Protein AF-A0A530QJ93-F1 (afdb_monomer)

Sequence (61 aa):
GVLSYIDGIGSKKFVKIAKGLQKKYGAEFKAPKLLLNMAEKGETFYERFDPYARSEAKKAA

Radius of gyration: 14.67 Å; Cα contacts (8 Å, |Δi|>4): 50; chains: 1; bounding box: 27×22×47 Å

Structure (mmCIF, N/CA/C/O backbone):
data_AF-A0A530QJ93-F1
#
_entry.id   AF-A0A530QJ93-F1
#
loop_
_atom_site.group_PDB
_atom_site.id
_atom_site.type_symbol
_atom_site.label_atom_id
_atom_site.label_alt_id
_atom_site.label_comp_id
_atom_site.label_asym_id
_atom_site.label_entity_id
_atom_site.label_seq_id
_atom_site.pdbx_PDB_ins_code
_atom_site.Cartn_x
_atom_site.Cartn_y
_atom_site.Cartn_z
_atom_site.occupancy
_atom_site.B_iso_or_equiv
_atom_site.auth_seq_id
_atom_site.auth_comp_id
_atom_site.auth_asym_id
_atom_site.auth_atom_id
_atom_site.pdbx_PDB_model_num
ATOM 1 N N . GLY A 1 1 ? 5.824 10.905 -6.931 1.00 92.75 1 GLY A N 1
ATOM 2 C CA . GLY A 1 1 ? 4.352 11.070 -6.862 1.00 92.75 1 GLY A CA 1
ATOM 3 C C . GLY A 1 1 ? 3.760 10.095 -5.859 1.00 92.75 1 GLY A C 1
ATOM 4 O O . GLY A 1 1 ? 4.525 9.422 -5.178 1.00 92.75 1 GLY A O 1
ATOM 5 N N . VAL A 1 2 ? 2.428 9.989 -5.764 1.00 95.62 2 VAL A N 1
ATOM 6 C CA . VAL A 1 2 ? 1.768 9.101 -4.777 1.00 95.62 2 VAL A CA 1
ATOM 7 C C . VAL A 1 2 ? 2.182 7.635 -4.953 1.00 95.62 2 VAL A C 1
ATOM 9 O O . VAL A 1 2 ? 2.485 6.973 -3.967 1.00 95.62 2 VAL A O 1
ATOM 12 N N . LEU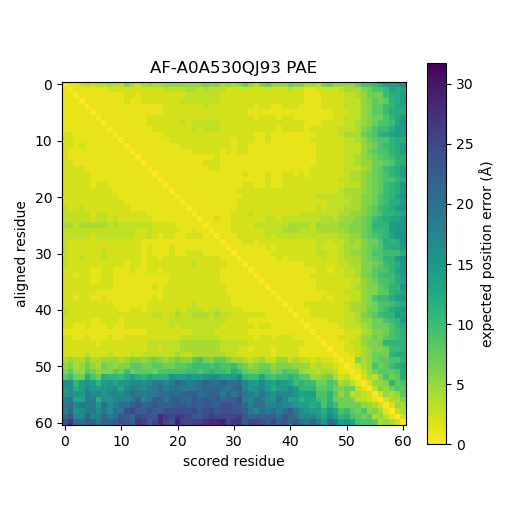 A 1 3 ? 2.285 7.145 -6.193 1.00 96.19 3 LEU A N 1
ATOM 13 C CA . LEU A 1 3 ? 2.726 5.768 -6.459 1.00 96.19 3 LEU A CA 1
ATOM 14 C C . LEU A 1 3 ? 4.177 5.535 -6.014 1.00 96.19 3 LEU A C 1
ATOM 16 O O . LEU A 1 3 ? 4.450 4.583 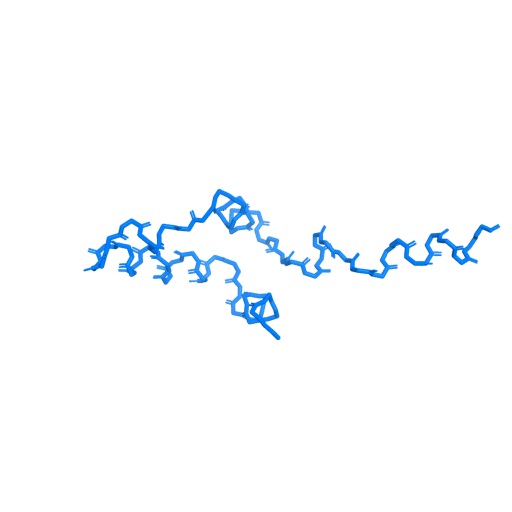-5.294 1.00 96.19 3 LEU A O 1
ATOM 20 N N . SER A 1 4 ? 5.086 6.464 -6.333 1.00 96.62 4 SER A N 1
ATOM 21 C CA . SER A 1 4 ? 6.491 6.393 -5.897 1.00 96.62 4 SER A CA 1
ATOM 22 C C . SER A 1 4 ? 6.630 6.423 -4.371 1.00 96.62 4 SER A C 1
ATOM 24 O O . SER A 1 4 ? 7.534 5.805 -3.824 1.00 96.62 4 SER A O 1
ATOM 26 N N . TYR A 1 5 ? 5.736 7.130 -3.671 1.00 98.06 5 TYR A N 1
ATOM 27 C CA . TYR A 1 5 ?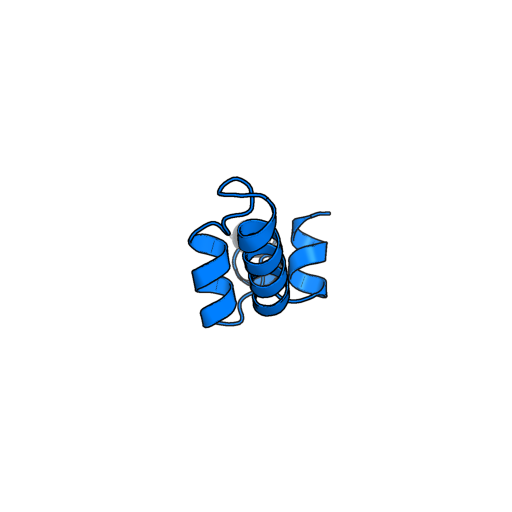 5.700 7.121 -2.209 1.00 98.06 5 TYR A CA 1
ATOM 28 C C . TYR A 1 5 ? 5.298 5.747 -1.661 1.00 98.06 5 TYR A C 1
ATOM 30 O O . TYR A 1 5 ? 5.951 5.252 -0.745 1.00 98.06 5 TYR A O 1
ATOM 38 N N . ILE A 1 6 ? 4.259 5.119 -2.228 1.00 97.94 6 ILE A N 1
ATOM 39 C CA . ILE A 1 6 ? 3.820 3.781 -1.803 1.00 97.94 6 ILE A CA 1
ATOM 40 C C . ILE A 1 6 ? 4.931 2.754 -2.030 1.00 97.94 6 ILE A C 1
ATOM 42 O O . ILE A 1 6 ? 5.194 1.954 -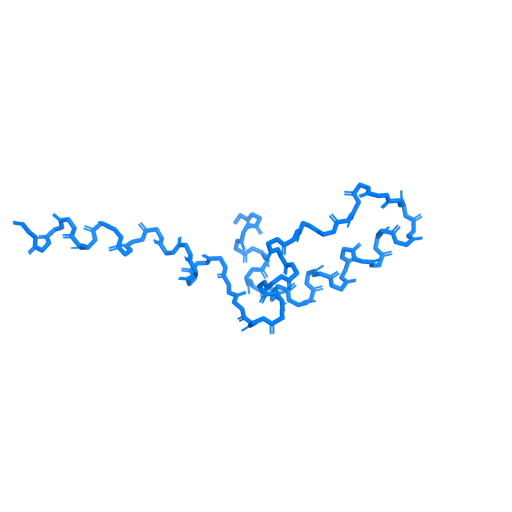1.135 1.00 97.94 6 ILE A O 1
ATOM 46 N N . ASP A 1 7 ? 5.612 2.818 -3.171 1.00 97.44 7 ASP A N 1
ATOM 47 C CA . ASP A 1 7 ? 6.716 1.909 -3.485 1.00 97.44 7 ASP A CA 1
ATOM 48 C C . ASP A 1 7 ? 7.931 2.159 -2.586 1.00 97.44 7 ASP A C 1
ATOM 50 O O . ASP A 1 7 ? 8.512 1.213 -2.063 1.00 97.44 7 ASP A O 1
ATOM 54 N N . GLY A 1 8 ? 8.248 3.426 -2.301 1.00 97.62 8 GLY A N 1
ATOM 55 C CA . GLY A 1 8 ? 9.352 3.790 -1.412 1.00 97.62 8 GLY A CA 1
ATOM 56 C C . GLY A 1 8 ? 9.157 3.343 0.041 1.00 97.62 8 GLY A C 1
ATOM 57 O O . GLY A 1 8 ? 10.121 2.955 0.697 1.00 97.62 8 GLY A O 1
ATOM 58 N N . ILE A 1 9 ? 7.925 3.373 0.568 1.00 97.75 9 ILE A N 1
ATOM 59 C CA . ILE A 1 9 ? 7.644 2.891 1.936 1.00 97.75 9 ILE A CA 1
ATOM 60 C C . ILE A 1 9 ? 7.243 1.410 1.994 1.00 97.75 9 ILE A C 1
ATOM 62 O O . ILE A 1 9 ? 7.207 0.832 3.086 1.00 97.75 9 ILE A O 1
ATOM 66 N N . GLY A 1 10 ? 6.891 0.826 0.849 1.00 97.62 10 GLY A N 1
ATOM 67 C CA . GLY A 1 10 ? 6.338 -0.514 0.689 1.00 97.62 10 GLY A CA 1
ATOM 68 C C . GLY A 1 10 ? 4.810 -0.590 0.843 1.00 97.62 10 GLY A C 1
ATOM 69 O O . GLY A 1 10 ? 4.217 -0.090 1.810 1.00 97.62 10 GLY A O 1
ATOM 70 N N . SER A 1 11 ? 4.171 -1.338 -0.063 1.00 97.88 11 SER A N 1
ATOM 71 C CA . SER A 1 11 ? 2.717 -1.574 -0.107 1.00 97.88 11 SER A CA 1
ATOM 72 C C . SER A 1 11 ? 2.155 -2.130 1.213 1.00 97.88 11 SER A C 1
ATOM 74 O O . SER A 1 11 ? 1.127 -1.659 1.708 1.00 97.88 11 SER A O 1
ATOM 76 N N . LYS A 1 12 ? 2.873 -3.048 1.874 1.00 98.19 12 LYS A N 1
ATOM 77 C CA . LYS A 1 12 ? 2.496 -3.608 3.187 1.00 98.19 12 LYS A CA 1
ATOM 78 C C . LYS A 1 12 ? 2.456 -2.563 4.304 1.00 98.19 12 LYS A C 1
ATOM 80 O O . LYS A 1 12 ? 1.531 -2.565 5.124 1.00 98.19 12 LYS A O 1
ATOM 85 N N . LYS A 1 13 ? 3.433 -1.650 4.339 1.00 98.50 13 LYS A N 1
ATOM 86 C CA . LYS A 1 13 ? 3.473 -0.559 5.324 1.00 98.50 13 LYS A CA 1
ATOM 87 C C . LYS A 1 13 ? 2.353 0.442 5.060 1.00 98.50 13 LYS A C 1
ATOM 89 O O . LYS A 1 13 ? 1.656 0.819 6.002 1.00 98.50 13 LYS A O 1
ATOM 94 N N . PHE A 1 14 ? 2.125 0.795 3.796 1.00 98.38 14 PHE A N 1
ATOM 95 C CA . PHE A 1 14 ? 1.026 1.675 3.406 1.00 98.38 14 PHE A CA 1
ATOM 96 C C . PHE A 1 14 ? -0.340 1.112 3.835 1.00 98.38 14 PHE A C 1
ATOM 98 O O . PHE A 1 14 ? -1.108 1.799 4.507 1.00 98.38 14 PHE A O 1
ATOM 105 N N . VAL A 1 15 ? -0.616 -0.169 3.553 1.00 98.25 15 VAL A N 1
ATOM 106 C CA . VAL A 1 15 ? -1.866 -0.834 3.969 1.00 98.25 15 VAL A CA 1
ATOM 107 C C . VAL A 1 15 ? -2.030 -0.840 5.491 1.00 98.25 15 VAL A C 1
ATOM 109 O O . VAL A 1 15 ? -3.142 -0.647 5.987 1.00 98.25 15 VAL A O 1
ATOM 112 N N . LYS A 1 16 ? -0.949 -1.029 6.260 1.00 98.44 16 LYS A N 1
ATOM 113 C CA . LYS A 1 16 ? -1.003 -0.957 7.730 1.00 98.44 16 LYS A CA 1
ATOM 114 C C . LYS A 1 16 ? -1.422 0.436 8.214 1.00 98.44 16 LYS A C 1
ATOM 116 O O . LYS A 1 16 ? -2.256 0.529 9.115 1.00 98.44 16 LYS A O 1
ATOM 121 N N . ILE A 1 17 ? -0.878 1.494 7.610 1.00 98.25 17 ILE A N 1
ATOM 122 C CA . ILE A 1 17 ? -1.240 2.885 7.919 1.00 98.25 17 ILE A CA 1
ATOM 123 C C . ILE A 1 17 ? -2.709 3.140 7.558 1.00 98.25 17 ILE A C 1
ATOM 125 O O . ILE A 1 17 ? -3.465 3.594 8.414 1.00 98.25 17 ILE A O 1
ATOM 129 N N . ALA A 1 18 ? -3.134 2.760 6.348 1.00 98.25 18 ALA A N 1
ATOM 130 C CA . ALA A 1 18 ? -4.515 2.905 5.886 1.00 98.25 18 ALA A CA 1
ATOM 131 C C . ALA A 1 18 ? -5.513 2.201 6.822 1.00 98.25 18 ALA A C 1
ATOM 133 O O . ALA A 1 18 ? -6.479 2.814 7.261 1.00 98.25 18 ALA A O 1
ATOM 134 N N . LYS A 1 19 ? -5.231 0.959 7.246 1.00 98.25 19 LYS A N 1
ATOM 135 C CA . LYS A 1 19 ? -6.050 0.245 8.247 1.00 98.25 19 LYS A CA 1
ATOM 136 C C . LYS A 1 19 ? -6.098 0.972 9.595 1.00 98.25 19 LYS A C 1
ATOM 138 O O . LYS A 1 19 ? -7.132 0.959 10.257 1.00 98.25 19 LYS A O 1
ATOM 143 N N . GLY A 1 20 ? -4.993 1.586 10.021 1.00 98.50 20 GLY A N 1
ATOM 144 C CA . GLY A 1 20 ? -4.948 2.398 11.238 1.00 98.50 20 GLY A CA 1
ATOM 145 C C . GLY 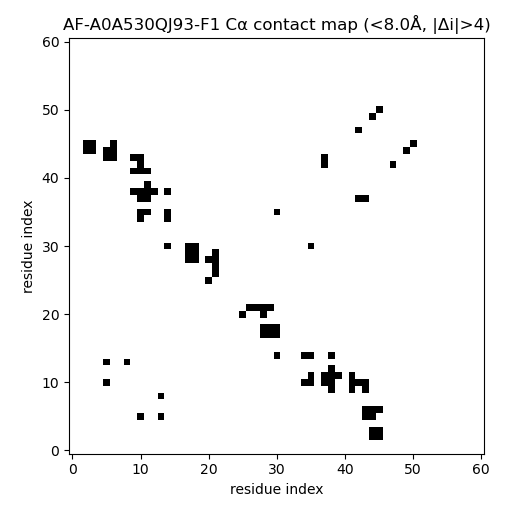A 1 20 ? -5.841 3.636 11.149 1.00 98.50 20 GLY A C 1
ATOM 146 O O . GLY A 1 20 ? -6.571 3.929 12.092 1.00 98.50 20 GLY A O 1
ATOM 147 N N . LEU A 1 21 ? -5.826 4.319 10.005 1.00 98.50 21 LEU A N 1
ATOM 148 C CA . LEU A 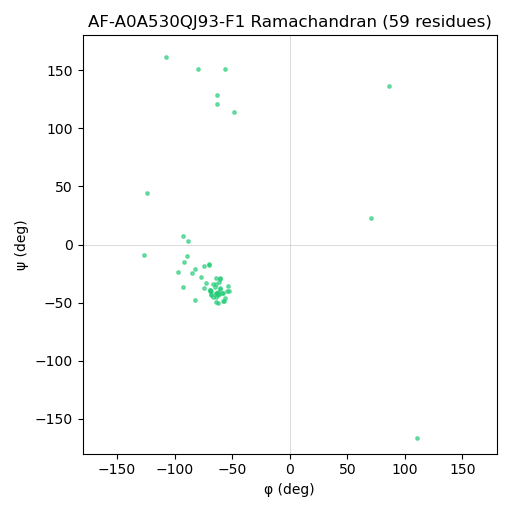1 21 ? -6.692 5.467 9.736 1.00 98.50 21 LEU A CA 1
ATOM 149 C C . LEU A 1 21 ? -8.157 5.047 9.587 1.00 98.50 21 LEU A C 1
ATOM 151 O O . LEU A 1 21 ? -9.025 5.691 10.162 1.00 98.50 21 LEU A O 1
ATOM 155 N N . GLN A 1 22 ? -8.428 3.914 8.936 1.00 98.38 22 GLN A N 1
ATOM 156 C CA . GLN A 1 22 ? -9.776 3.361 8.797 1.00 98.38 22 GLN A CA 1
ATOM 157 C C . GLN A 1 22 ? -10.427 3.109 10.159 1.00 98.38 22 GLN A C 1
ATOM 159 O O . GLN A 1 22 ? -11.591 3.442 10.361 1.00 98.38 22 GLN A O 1
ATOM 164 N N . LYS A 1 23 ? -9.667 2.575 11.125 1.00 98.31 23 LYS A N 1
ATOM 165 C CA . LYS A 1 23 ? -10.151 2.376 12.500 1.00 98.31 23 LYS A CA 1
ATOM 166 C C . LYS A 1 23 ? -10.484 3.685 13.225 1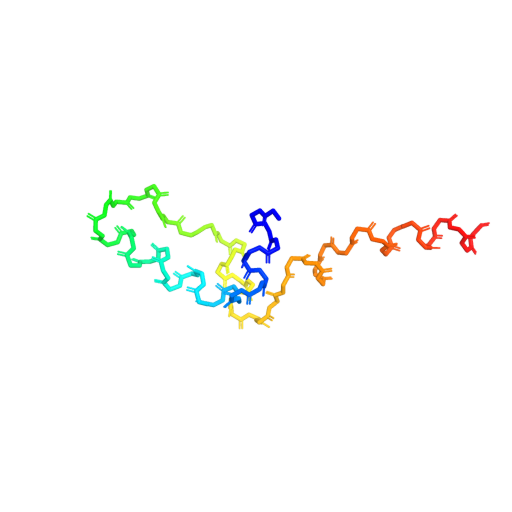.00 98.31 23 LYS A C 1
ATOM 168 O O . LYS A 1 23 ? -11.307 3.659 14.129 1.00 98.31 23 LYS A O 1
ATOM 173 N N . LYS A 1 24 ? -9.816 4.789 12.879 1.00 98.44 24 LYS A N 1
ATOM 174 C CA . LYS A 1 24 ? -9.967 6.088 13.554 1.00 98.44 24 LYS A CA 1
ATOM 175 C C . LYS A 1 24 ? -11.016 6.987 12.907 1.00 98.44 24 LYS A C 1
ATOM 177 O O . LYS A 1 24 ? -11.682 7.726 13.617 1.00 98.44 24 LYS A O 1
ATOM 182 N N . TYR A 1 25 ? -11.120 6.945 11.583 1.00 98.31 25 TYR A N 1
ATOM 183 C CA . TYR A 1 25 ? -11.828 7.959 10.805 1.00 98.31 25 TYR A CA 1
ATOM 184 C C . TYR A 1 25 ? -12.895 7.398 9.864 1.00 98.31 25 TYR A C 1
ATOM 186 O O . TYR A 1 25 ? -13.663 8.184 9.331 1.00 98.31 25 TYR A O 1
ATOM 194 N N . GLY A 1 26 ? -12.975 6.076 9.674 1.00 97.44 26 GLY A N 1
ATOM 195 C CA . GLY A 1 26 ? -14.051 5.460 8.897 1.00 97.44 26 GLY A CA 1
ATOM 196 C C . GLY A 1 26 ? -13.629 4.863 7.555 1.00 97.44 26 GLY A C 1
ATOM 197 O O . GLY A 1 26 ? -12.457 4.584 7.287 1.00 97.44 26 GLY A O 1
ATOM 198 N N . ALA A 1 27 ? -14.633 4.564 6.731 1.00 97.56 27 ALA A N 1
ATOM 199 C CA . ALA A 1 27 ? -14.502 3.742 5.529 1.00 97.56 27 ALA A CA 1
ATOM 200 C C . ALA A 1 27 ? -13.712 4.418 4.394 1.00 97.56 27 ALA A C 1
ATOM 202 O O . ALA A 1 27 ? -13.201 3.721 3.518 1.00 97.56 27 ALA A O 1
ATOM 203 N N . GLU A 1 28 ? -13.551 5.736 4.436 1.00 97.25 28 GLU A N 1
ATOM 204 C CA . GLU A 1 28 ? -12.814 6.560 3.473 1.00 97.25 28 GLU A CA 1
ATOM 205 C C . GLU A 1 28 ? -11.334 6.163 3.399 1.00 97.25 28 GLU A C 1
ATOM 207 O O . GLU A 1 28 ? -10.703 6.264 2.350 1.00 97.25 28 GLU A O 1
ATOM 212 N N . PHE A 1 29 ? -10.786 5.639 4.499 1.00 97.94 29 PHE A N 1
ATOM 213 C CA . PHE A 1 29 ? -9.404 5.161 4.576 1.00 97.94 29 PHE A CA 1
ATOM 214 C C . PHE A 1 29 ? -9.259 3.663 4.276 1.00 97.94 29 PHE A C 1
ATOM 216 O O . PHE A 1 29 ? -8.178 3.091 4.449 1.00 97.94 29 PHE A O 1
ATOM 223 N N . LYS A 1 30 ? -10.332 2.993 3.838 1.00 97.75 30 LYS A N 1
ATOM 224 C CA . LYS A 1 30 ? -10.275 1.579 3.467 1.00 97.75 30 LYS A CA 1
ATOM 225 C C . LYS A 1 30 ? -9.343 1.396 2.272 1.00 97.75 30 LYS A C 1
ATOM 227 O O . LYS A 1 30 ? -9.584 1.916 1.187 1.00 97.75 30 LYS A O 1
ATOM 232 N N . ALA A 1 31 ? -8.298 0.593 2.458 1.00 97.69 31 ALA A N 1
ATOM 233 C CA . ALA A 1 31 ? -7.374 0.267 1.379 1.00 97.69 31 ALA A CA 1
ATOM 234 C C . ALA A 1 31 ? -8.101 -0.496 0.243 1.00 97.69 31 ALA A C 1
ATOM 236 O O . ALA A 1 31 ? -8.746 -1.516 0.515 1.00 97.69 31 ALA A O 1
ATOM 237 N N . PRO A 1 32 ? -7.980 -0.053 -1.025 1.00 97.44 32 PRO A N 1
ATOM 238 C CA . PRO A 1 32 ? -8.485 -0.781 -2.185 1.00 97.44 32 PRO A CA 1
ATOM 239 C C . PRO A 1 32 ? -7.932 -2.207 -2.285 1.00 97.44 32 PRO A C 1
ATOM 241 O O . PRO A 1 32 ? -6.786 -2.474 -1.919 1.00 97.44 32 PRO A O 1
ATOM 244 N N . LYS A 1 33 ? -8.718 -3.118 -2.876 1.00 98.00 33 LYS A N 1
ATOM 245 C CA . LYS A 1 33 ? -8.350 -4.537 -3.052 1.00 98.00 33 LYS A CA 1
ATOM 246 C C . LYS A 1 33 ? -7.003 -4.727 -3.759 1.00 98.00 33 LYS A C 1
ATOM 248 O O . LYS A 1 33 ? -6.253 -5.625 -3.398 1.00 98.00 33 LYS A O 1
ATOM 253 N N . LEU A 1 34 ? -6.675 -3.863 -4.723 1.00 97.56 34 LEU A N 1
ATOM 254 C CA . LEU A 1 34 ? -5.385 -3.891 -5.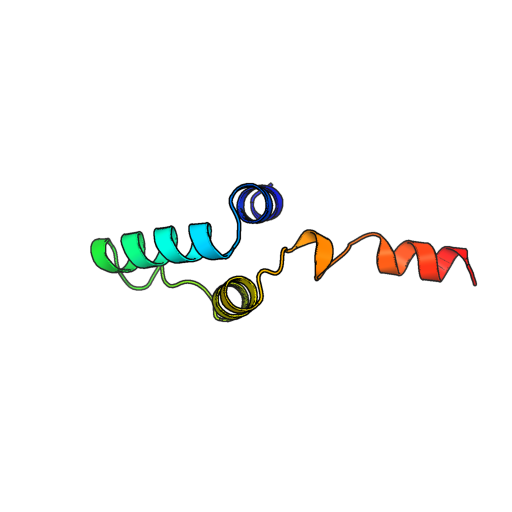414 1.00 97.56 34 LEU A CA 1
ATOM 255 C C . LEU A 1 34 ? -4.208 -3.760 -4.436 1.00 97.56 34 LEU A C 1
ATOM 257 O O . LEU A 1 34 ? -3.302 -4.585 -4.470 1.00 97.56 34 LEU A O 1
ATOM 261 N N . LEU A 1 35 ? -4.255 -2.777 -3.533 1.00 97.75 35 LEU A N 1
ATOM 262 C CA . LEU A 1 35 ? -3.192 -2.549 -2.553 1.00 97.75 35 LEU A CA 1
ATOM 263 C C . LEU A 1 35 ? -3.082 -3.688 -1.539 1.00 97.75 35 LEU A C 1
ATOM 265 O O . LEU A 1 35 ? -1.975 -4.006 -1.116 1.00 97.75 35 LEU A O 1
ATOM 269 N N . LEU A 1 36 ? -4.203 -4.317 -1.171 1.00 98.25 36 LEU A N 1
ATOM 270 C CA . LEU A 1 36 ? -4.190 -5.507 -0.314 1.00 98.25 36 LEU A CA 1
ATOM 271 C C . LEU A 1 36 ? -3.445 -6.663 -0.992 1.00 98.25 36 LEU A C 1
ATOM 273 O O . LEU A 1 36 ? -2.507 -7.199 -0.412 1.00 98.25 36 LEU A O 1
ATOM 277 N N . ASN A 1 37 ? -3.791 -6.970 -2.244 1.00 98.31 37 ASN A N 1
ATOM 278 C CA . ASN A 1 37 ? -3.137 -8.035 -3.005 1.00 98.31 37 ASN A CA 1
ATOM 279 C C . ASN A 1 37 ? -1.642 -7.750 -3.224 1.00 98.31 37 ASN A C 1
ATOM 281 O O . ASN A 1 37 ? -0.817 -8.652 -3.112 1.00 98.31 37 ASN A O 1
ATOM 285 N N . MET A 1 38 ? -1.284 -6.498 -3.527 1.00 98.12 38 MET A N 1
ATOM 286 C CA . MET A 1 38 ? 0.119 -6.102 -3.681 1.00 98.12 38 MET A CA 1
ATOM 287 C C . MET A 1 38 ? 0.885 -6.245 -2.363 1.00 98.12 38 MET A C 1
ATOM 289 O O . MET A 1 38 ? 1.998 -6.756 -2.356 1.00 98.12 38 MET A O 1
ATOM 293 N N . ALA A 1 39 ? 0.278 -5.855 -1.238 1.00 98.06 39 ALA A N 1
ATOM 294 C CA . ALA A 1 39 ? 0.873 -6.011 0.086 1.00 98.06 39 ALA A CA 1
ATOM 295 C C . ALA A 1 39 ? 1.074 -7.480 0.490 1.00 98.06 39 ALA A C 1
ATOM 297 O O . ALA A 1 39 ? 2.035 -7.783 1.197 1.00 98.06 39 ALA A O 1
ATOM 298 N N . GLU A 1 40 ? 0.179 -8.376 0.067 1.00 98.06 40 GLU A N 1
ATOM 299 C CA . GLU A 1 40 ? 0.308 -9.826 0.270 1.00 98.06 40 GLU A CA 1
ATOM 300 C C . GLU A 1 40 ? 1.445 -10.421 -0.565 1.00 98.06 40 GLU A C 1
ATOM 302 O O . GLU A 1 40 ? 2.184 -11.270 -0.073 1.00 98.06 40 GLU A O 1
ATOM 307 N N . LYS A 1 41 ? 1.612 -9.943 -1.802 1.00 97.44 41 LYS A N 1
ATOM 308 C CA . LYS A 1 41 ? 2.618 -10.442 -2.749 1.00 97.44 41 LYS A CA 1
ATOM 309 C C . LYS A 1 41 ? 3.975 -9.740 -2.668 1.00 97.44 41 LYS A C 1
ATOM 311 O O . LYS A 1 41 ? 4.922 -10.199 -3.290 1.00 97.44 41 LYS A O 1
ATOM 316 N N . GLY A 1 42 ? 4.073 -8.639 -1.923 1.00 95.81 42 GLY A N 1
ATOM 317 C CA . GLY A 1 42 ? 5.281 -7.813 -1.875 1.00 95.81 42 GLY A CA 1
ATOM 318 C C . GLY A 1 42 ? 5.547 -7.029 -3.163 1.00 95.81 42 GLY A C 1
ATOM 319 O O . GLY A 1 42 ? 6.685 -6.660 -3.411 1.00 95.81 42 GLY A O 1
ATOM 320 N N . GLU A 1 43 ? 4.518 -6.774 -3.973 1.00 97.56 43 GLU A N 1
ATOM 321 C CA . GLU A 1 43 ? 4.643 -6.061 -5.250 1.00 97.56 43 GLU A CA 1
ATOM 322 C C . GLU A 1 43 ? 4.727 -4.537 -5.054 1.00 97.56 43 GLU A C 1
ATOM 324 O O . GLU A 1 43 ? 4.109 -3.971 -4.134 1.00 97.56 43 GLU A O 1
ATOM 329 N N . THR A 1 44 ? 5.413 -3.880 -5.991 1.00 97.31 44 THR A N 1
ATOM 330 C CA . THR A 1 44 ? 5.431 -2.421 -6.182 1.00 97.31 44 THR A CA 1
ATOM 331 C C . THR A 1 44 ? 4.648 -2.011 -7.438 1.00 97.31 44 THR A C 1
ATOM 333 O O . THR A 1 44 ? 4.369 -2.833 -8.318 1.00 97.31 44 THR A O 1
ATOM 336 N N . PHE A 1 45 ? 4.246 -0.743 -7.538 1.00 96.75 45 PHE A N 1
ATOM 337 C CA . PHE A 1 45 ? 3.580 -0.214 -8.728 1.00 96.75 45 PHE A CA 1
ATOM 338 C C . PHE A 1 45 ? 4.519 -0.150 -9.931 1.00 96.75 45 PHE A C 1
ATOM 340 O O . PHE A 1 45 ? 4.089 -0.516 -11.023 1.00 96.75 45 PHE A O 1
ATOM 347 N N . TYR A 1 46 ? 5.765 0.295 -9.752 1.00 94.69 46 TYR A N 1
ATOM 348 C CA . TYR A 1 46 ? 6.710 0.443 -10.866 1.00 94.69 46 TYR A CA 1
ATOM 349 C C . TYR A 1 46 ? 7.273 -0.884 -11.386 1.00 94.69 46 TYR A C 1
ATOM 351 O O . TYR A 1 46 ? 7.711 -0.925 -12.530 1.00 94.69 46 TYR A O 1
ATOM 359 N N . GLU A 1 47 ? 7.200 -1.974 -10.619 1.00 92.75 47 GLU A N 1
ATOM 360 C CA . GLU A 1 47 ? 7.450 -3.319 -11.156 1.00 92.75 47 GLU A CA 1
ATOM 361 C C . GLU A 1 47 ? 6.203 -3.877 -11.855 1.00 92.75 47 GLU A C 1
ATOM 363 O O . GLU A 1 47 ? 6.271 -4.372 -12.978 1.00 92.75 47 GLU A O 1
ATOM 368 N N . ARG A 1 48 ? 5.031 -3.790 -11.208 1.00 94.31 48 ARG A N 1
ATOM 369 C CA . ARG A 1 48 ? 3.798 -4.416 -11.714 1.00 94.31 48 ARG A CA 1
ATOM 370 C C . ARG A 1 48 ? 3.206 -3.709 -12.934 1.00 94.31 48 ARG A C 1
ATOM 372 O O . ARG A 1 48 ? 2.568 -4.350 -13.769 1.00 94.31 48 ARG A O 1
ATOM 379 N N . PHE A 1 49 ? 3.362 -2.393 -13.005 1.00 93.44 49 PHE A N 1
ATOM 380 C CA . PHE A 1 49 ? 2.848 -1.535 -14.069 1.00 93.44 49 PHE A CA 1
ATOM 381 C C . PHE A 1 49 ? 3.989 -0.743 -14.706 1.00 93.44 49 PHE A C 1
ATOM 383 O O . PHE A 1 49 ? 3.852 0.464 -14.913 1.00 93.44 49 PHE A O 1
ATOM 390 N N . ASP A 1 50 ? 5.108 -1.419 -14.982 1.00 89.00 50 ASP A N 1
ATOM 391 C CA . ASP A 1 50 ? 6.286 -0.812 -15.599 1.00 89.00 50 ASP A CA 1
ATOM 392 C C . ASP A 1 50 ? 5.887 0.014 -16.844 1.00 89.00 50 ASP A C 1
ATOM 394 O O . ASP A 1 50 ? 5.403 -0.543 -17.842 1.00 89.00 50 ASP A O 1
ATOM 398 N N . PRO A 1 51 ? 6.057 1.350 -16.807 1.00 82.06 51 PRO A N 1
ATOM 399 C CA . PRO A 1 51 ? 5.686 2.214 -17.919 1.00 82.06 51 PRO A CA 1
ATOM 400 C C . PRO A 1 51 ? 6.600 2.040 -19.144 1.00 82.06 51 PRO A C 1
ATOM 402 O O . PRO A 1 51 ? 6.204 2.443 -20.241 1.00 82.06 51 PRO A O 1
ATOM 405 N N . TYR A 1 52 ? 7.781 1.432 -18.992 1.00 82.94 52 TYR A N 1
ATOM 406 C CA . TYR A 1 52 ? 8.780 1.280 -20.055 1.00 82.94 52 TYR A CA 1
ATOM 407 C C . TYR A 1 52 ? 8.725 -0.084 -20.754 1.00 82.94 52 TYR A C 1
ATOM 409 O O . TYR A 1 52 ? 9.069 -0.176 -21.934 1.00 82.94 52 TYR A O 1
ATOM 417 N N . ALA A 1 53 ? 8.188 -1.122 -20.106 1.00 79.56 53 ALA A N 1
ATOM 418 C CA . ALA A 1 53 ? 8.056 -2.458 -20.697 1.00 79.56 53 ALA A CA 1
ATOM 419 C C . ALA A 1 53 ? 7.348 -2.450 -22.069 1.00 79.56 53 ALA A C 1
ATOM 421 O O . ALA A 1 53 ? 7.764 -3.132 -23.007 1.00 79.56 53 ALA A O 1
ATOM 422 N N . ARG A 1 54 ? 6.296 -1.631 -22.228 1.00 70.94 54 ARG A N 1
ATOM 423 C CA . ARG A 1 54 ? 5.579 -1.507 -23.510 1.00 70.94 54 ARG A CA 1
ATOM 424 C C . ARG A 1 54 ? 6.305 -0.659 -24.553 1.00 70.94 54 ARG A C 1
ATOM 426 O O . ARG A 1 54 ? 6.073 -0.876 -25.741 1.00 70.94 54 ARG A O 1
ATOM 433 N N . SER A 1 55 ? 7.125 0.313 -24.148 1.00 64.44 55 SER A N 1
ATOM 434 C CA . SER A 1 55 ? 7.867 1.139 -25.110 1.00 64.44 55 SER A CA 1
ATOM 435 C C . SER A 1 55 ? 9.032 0.376 -25.722 1.00 64.44 55 SER A C 1
ATOM 437 O O . SER A 1 55 ? 9.277 0.512 -26.916 1.00 64.44 55 SER A O 1
ATOM 439 N N . GLU A 1 56 ? 9.707 -0.460 -24.933 1.00 64.38 56 GLU A N 1
ATOM 440 C CA . GLU A 1 56 ? 10.837 -1.263 -25.407 1.00 64.38 56 GLU A CA 1
ATOM 441 C C . GLU A 1 56 ? 10.378 -2.360 -26.380 1.00 64.38 56 GLU A C 1
ATOM 443 O O . GLU A 1 56 ? 10.962 -2.512 -27.451 1.00 64.38 56 GLU A O 1
ATOM 448 N N . ALA A 1 57 ? 9.240 -3.013 -26.109 1.00 65.69 57 ALA A N 1
ATOM 449 C CA . ALA A 1 57 ? 8.623 -3.957 -27.047 1.00 65.69 57 ALA A CA 1
ATOM 450 C C . ALA A 1 57 ? 8.236 -3.317 -28.397 1.00 65.69 57 ALA A C 1
ATOM 452 O O . ALA A 1 57 ? 8.248 -3.989 -29.423 1.00 65.69 57 ALA A O 1
ATOM 453 N N . LYS A 1 58 ? 7.903 -2.017 -28.410 1.00 60.16 58 LYS A N 1
ATOM 454 C CA . LYS A 1 58 ? 7.567 -1.266 -29.631 1.00 60.16 58 LYS A CA 1
ATOM 455 C C . LYS A 1 58 ? 8.785 -0.764 -30.411 1.00 60.16 58 LYS A C 1
ATOM 457 O O . LYS A 1 58 ? 8.626 -0.434 -31.576 1.00 60.16 58 LYS A O 1
ATOM 462 N N . LYS A 1 59 ? 9.956 -0.641 -29.775 1.00 61.19 59 LYS A N 1
ATOM 463 C CA . LYS A 1 59 ? 11.215 -0.260 -30.442 1.00 61.19 59 LYS A CA 1
ATOM 464 C C . LYS A 1 59 ? 11.939 -1.457 -31.061 1.00 61.19 59 LYS A C 1
ATOM 466 O O . LYS A 1 59 ? 12.740 -1.266 -31.966 1.00 61.19 59 LYS A O 1
ATOM 471 N N . ALA A 1 60 ? 11.697 -2.659 -30.540 1.00 59.12 60 ALA A N 1
ATOM 472 C CA . ALA A 1 60 ? 12.322 -3.898 -30.999 1.00 59.12 60 ALA A CA 1
ATOM 473 C C . ALA A 1 60 ? 11.566 -4.601 -32.150 1.00 59.12 60 ALA A C 1
ATOM 475 O O . ALA A 1 60 ? 11.977 -5.688 -32.553 1.00 59.12 60 ALA A O 1
ATOM 476 N N . ALA A 1 61 ? 10.477 -4.008 -32.653 1.00 53.22 61 ALA A N 1
ATOM 477 C CA . ALA A 1 61 ? 9.660 -4.486 -33.774 1.00 53.22 61 ALA A CA 1
ATOM 478 C C . ALA A 1 61 ? 9.730 -3.492 -34.939 1.00 53.22 61 ALA A C 1
ATOM 480 O O . ALA A 1 61 ? 9.715 -3.956 -36.099 1.00 53.22 61 ALA A O 1
#

pLDDT: mean 91.84, std 12.18, range [53.22, 98.5]

Nearest PDB structures (foldseek):
  6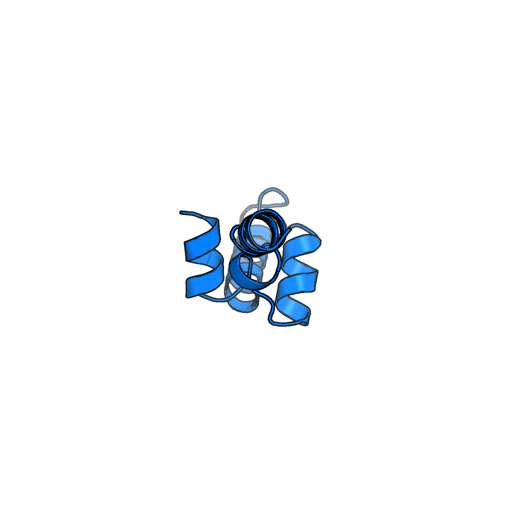ysv-assembly2_B  TM=9.786E-01  e=1.448E-02  Escherichia coli K-12
  2wtb-assembly1_A  TM=8.787E-01  e=6.182E-02  Arabidopsis thaliana
  8bnu-assembly1_C  TM=9.226E-01  e=7.607E-02  Escherichia coli K-12

Mean predicted aligned error: 4.87 Å

Solvent-accessible surface area (backbone atoms only — not comparable to full-atom values): 3562 Å² total; per-residue (Å²): 102,74,64,56,49,39,46,73,66,30,33,49,52,47,47,53,51,27,53,54,46,23,76,74,75,36,75,88,36,57,70,53,69,66,52,53,54,26,30,75,70,71,44,43,58,71,71,76,60,40,82,55,65,65,54,53,61,62,71,78,108

Secondary structure (DSSP, 8-state):
-HHHHHHHH-HHHHHHHHHHHHHHH-GGGPPPHHHHHHHHHT--HHHHT-TTHHHHHHH--

Foldseek 3Di:
DVLVVCQVCFLLVQQVVLVVCCVVPHDVSHDDPVSVVCNVVRHGCCVVVVPCVVVVVVVVD